Protein AF-A0A7J7D8L9-F1 (afdb_monomer)

Mean predicted aligned error: 17.25 Å

Foldseek 3Di:
DDDPPVPVVVVVLVVQLVVQLVVQLVVVVVVPPDDDDDVVVVVVVVVSSVLSNLQSVLVSVDDPDPSSVVSVVVVVVVVVVVVVVVVVVVVVVVVVVVVVVVVVVLVVLLVVFVVSVVDDSVRSVVSSVVVVVVVVVVVVVVVVVVVVVVVVVVVVVVVVVVVVD

Radius of gyration: 40.68 Å; Cα contacts (8 Å, |Δi|>4): 58; chains: 1; bounding box: 79×47×124 Å

pLDDT: mean 79.87, std 14.67, range [38.78, 98.12]

Sequence (165 aa):
MNPKVVSKTKNSTKIMFARLFLQSIMTMKKTNVRTNSDHEESRRRSLIIDTAAYLSMARVVGWKRTWSRSIIFKIRNRAIRKKGSVKKKRRRRVGRIHQKNRLFKIEKLRKPVPGGEAMDVCGLLDETVHYTKSLSTQVKEMQTIANNLSKYTYNTSMLSFLSII

Solvent-accessible surface area (backbone atoms only — not comparable to full-atom values): 9237 Å² total; per-residue (Å²): 140,79,87,70,73,71,58,62,58,55,53,51,50,53,52,48,35,53,54,40,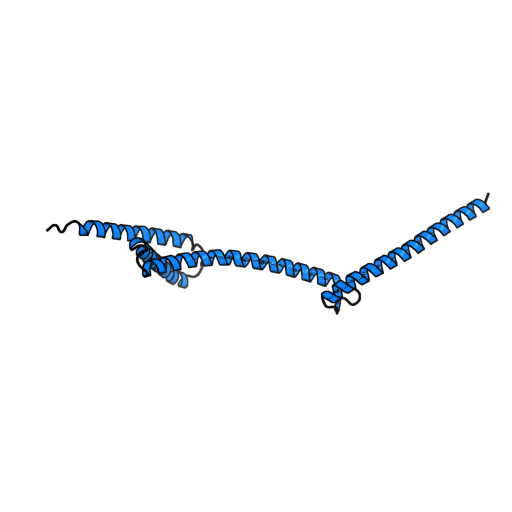25,55,53,37,44,55,58,53,56,73,73,57,88,77,81,95,52,71,79,57,46,58,59,47,53,53,50,48,52,50,52,16,49,55,50,15,50,23,62,72,73,28,76,89,37,70,70,26,41,52,51,54,48,53,55,52,50,53,55,50,51,59,57,50,53,57,57,56,54,54,58,57,53,58,55,52,52,55,52,53,55,50,52,54,54,50,60,62,48,23,75,81,33,88,72,22,78,82,44,54,75,65,57,37,53,55,48,43,53,55,50,54,52,51,52,54,50,53,52,52,52,53,49,51,52,52,53,51,52,53,54,51,55,53,51,54,51,52,52,57,58,63,73,73,112

InterPro domains:
  IPR044660 Transcription factor IBH1-like [PTHR33124] (19-149)

Organism: Tripterygium wilfordii (NCBI:txid458696)

Secondary structure (DSSP, 8-state):
--TTHHHHHHHHHHHHHHHHHHHHHHHHHHT------HHHHHHHHHHHHHHHHHHHHHHHH-TTSHHHHHHHHHHHHHHHHHHHHHHHHHHHHHHHHHHHHHHHHHHHHHTTSTTTTT--HHHHHHHHHHHHHHHHHHHHHHHHHHHHHHHHHHHHHHHHHHT--

Structure (mmCIF, N/CA/C/O backbone):
data_AF-A0A7J7D8L9-F1
#
_entry.id   AF-A0A7J7D8L9-F1
#
loop_
_atom_site.group_PDB
_atom_site.id
_atom_site.type_symbol
_atom_site.label_atom_id
_atom_site.label_alt_id
_atom_site.label_comp_id
_atom_site.label_asym_id
_atom_site.label_entity_id
_atom_site.label_seq_id
_atom_site.pdbx_PDB_ins_code
_atom_site.Cartn_x
_atom_site.Cartn_y
_atom_site.Cartn_z
_atom_site.occupancy
_atom_site.B_iso_or_equiv
_atom_site.auth_seq_id
_atom_site.auth_comp_id
_atom_site.auth_asym_id
_atom_site.auth_atom_id
_atom_site.pdbx_PDB_model_num
ATOM 1 N N . MET A 1 1 ? 22.226 -15.315 -72.424 1.00 38.78 1 MET A N 1
ATOM 2 C CA . MET A 1 1 ? 22.794 -14.806 -71.152 1.00 38.78 1 MET A CA 1
ATOM 3 C C . MET A 1 1 ? 22.513 -13.311 -71.048 1.00 38.78 1 MET A C 1
ATOM 5 O O . MET A 1 1 ? 22.859 -12.597 -71.974 1.00 38.78 1 MET A O 1
ATOM 9 N N . ASN A 1 2 ? 21.854 -12.835 -69.985 1.00 41.62 2 ASN A N 1
ATOM 10 C CA . ASN A 1 2 ? 21.474 -11.419 -69.831 1.00 41.62 2 ASN A CA 1
ATOM 11 C C . ASN A 1 2 ? 21.928 -10.875 -68.456 1.00 41.62 2 ASN A C 1
ATOM 13 O O . ASN A 1 2 ? 21.294 -11.188 -67.448 1.00 41.62 2 ASN A O 1
ATOM 17 N N . PRO A 1 3 ? 22.995 -10.053 -68.368 1.00 51.09 3 PRO A N 1
ATOM 18 C CA . PRO A 1 3 ? 23.594 -9.659 -67.085 1.00 51.09 3 PRO A CA 1
ATOM 19 C C . PRO A 1 3 ? 22.973 -8.415 -66.405 1.00 51.09 3 PRO A C 1
ATOM 21 O O . PRO A 1 3 ? 23.515 -7.921 -65.419 1.00 51.09 3 PRO A O 1
ATOM 24 N N . LYS A 1 4 ? 21.835 -7.877 -66.870 1.00 53.25 4 LYS A N 1
ATOM 25 C CA . LYS A 1 4 ? 21.358 -6.538 -66.443 1.00 53.25 4 LYS A CA 1
ATOM 26 C C . LYS A 1 4 ? 20.353 -6.496 -65.276 1.00 53.25 4 LYS A C 1
ATOM 28 O O . LYS A 1 4 ? 20.107 -5.419 -64.740 1.00 53.25 4 LYS A O 1
ATOM 33 N N . VAL A 1 5 ? 19.787 -7.621 -64.825 1.00 51.72 5 VAL A N 1
ATOM 34 C CA . VAL A 1 5 ? 18.701 -7.610 -63.809 1.00 51.72 5 VAL A CA 1
ATOM 35 C C . VAL A 1 5 ? 19.219 -7.468 -62.365 1.00 51.72 5 VAL A C 1
ATOM 37 O O . VAL A 1 5 ? 18.525 -6.950 -61.490 1.00 51.72 5 VAL A O 1
ATOM 40 N N . VAL A 1 6 ? 20.473 -7.841 -62.098 1.00 51.66 6 VAL A N 1
ATOM 41 C CA . VAL A 1 6 ? 21.033 -7.891 -60.732 1.00 51.66 6 VAL A CA 1
ATOM 42 C C . VAL A 1 6 ? 21.460 -6.509 -60.197 1.00 51.66 6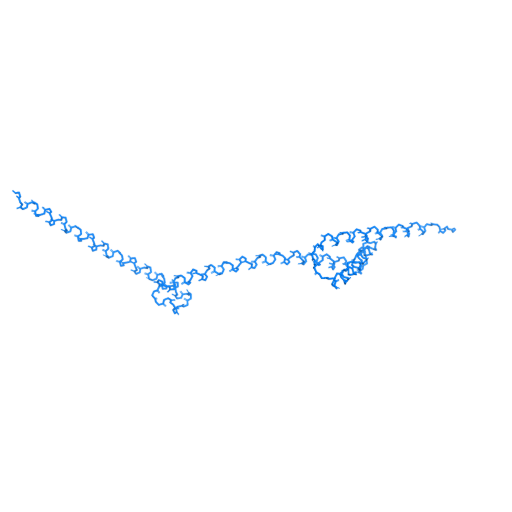 VAL A C 1
ATOM 44 O O . VAL A 1 6 ? 21.594 -6.328 -58.986 1.00 51.66 6 VAL A O 1
ATOM 47 N N . SER A 1 7 ? 21.662 -5.501 -61.053 1.00 53.34 7 SER A N 1
ATOM 48 C CA . SER A 1 7 ? 22.129 -4.166 -60.631 1.00 53.34 7 SER A CA 1
ATOM 49 C C . SER A 1 7 ? 21.010 -3.267 -60.083 1.00 53.34 7 SER A C 1
ATOM 51 O O . SER A 1 7 ? 21.243 -2.491 -59.154 1.00 53.34 7 SER A O 1
ATOM 53 N N . LYS A 1 8 ? 19.775 -3.406 -60.588 1.00 54.56 8 LYS A N 1
ATOM 54 C CA . LYS A 1 8 ? 18.631 -2.551 -60.212 1.00 54.56 8 LYS A CA 1
ATOM 55 C C . LYS A 1 8 ? 18.161 -2.804 -58.769 1.00 54.56 8 LYS A C 1
ATOM 57 O O . LYS A 1 8 ? 17.843 -1.865 -58.040 1.00 54.56 8 LYS A O 1
ATOM 62 N N . THR A 1 9 ? 18.208 -4.057 -58.314 1.00 58.06 9 THR A N 1
ATOM 63 C CA . THR A 1 9 ? 17.829 -4.467 -56.947 1.00 58.06 9 THR A CA 1
ATOM 64 C C . THR A 1 9 ? 18.849 -4.032 -55.890 1.00 58.06 9 THR A C 1
ATOM 66 O O . THR A 1 9 ? 18.465 -3.638 -54.790 1.00 58.06 9 THR A O 1
ATOM 69 N N . LYS A 1 10 ? 20.145 -4.016 -56.229 1.00 60.28 10 LYS A N 1
ATOM 70 C CA . LYS A 1 10 ? 21.226 -3.537 -55.347 1.00 60.28 10 LYS A CA 1
ATOM 71 C C . LYS A 1 10 ? 21.129 -2.036 -55.063 1.00 60.28 10 LYS A C 1
ATOM 73 O O . LYS A 1 10 ? 21.383 -1.604 -53.942 1.00 60.28 10 LYS A O 1
ATOM 78 N N . ASN A 1 11 ? 20.735 -1.238 -56.053 1.00 67.00 11 ASN A N 1
ATOM 79 C CA . ASN A 1 11 ? 20.512 0.195 -55.850 1.00 67.00 11 ASN A CA 1
ATOM 80 C C . ASN A 1 11 ? 19.272 0.441 -54.979 1.00 67.00 11 ASN A C 1
ATOM 82 O O . ASN A 1 11 ? 19.311 1.281 -54.082 1.00 67.00 11 ASN A O 1
ATOM 86 N N . SER A 1 12 ? 18.218 -0.363 -55.153 1.00 78.31 12 SER A N 1
ATOM 87 C CA . SER A 1 12 ? 17.017 -0.306 -54.312 1.00 78.31 12 SER A CA 1
ATOM 88 C C . SER A 1 12 ? 17.317 -0.602 -52.839 1.00 78.31 12 SER A C 1
ATOM 90 O O . SER A 1 12 ? 16.837 0.114 -51.962 1.00 78.31 12 SER A O 1
ATOM 92 N N . THR A 1 13 ? 18.137 -1.613 -52.534 1.00 80.06 13 THR A N 1
ATOM 93 C CA . THR A 1 13 ? 18.487 -1.930 -51.139 1.00 80.06 13 THR A CA 1
ATOM 94 C C . THR A 1 13 ? 19.367 -0.853 -50.518 1.00 80.06 13 THR A C 1
ATOM 96 O O . THR A 1 13 ? 19.089 -0.439 -49.395 1.00 80.06 13 THR A O 1
ATOM 99 N N . LYS A 1 14 ? 20.362 -0.324 -51.247 1.00 82.88 14 LYS A N 1
ATOM 100 C CA . LYS A 1 14 ? 21.190 0.817 -50.804 1.00 82.88 14 LYS A CA 1
ATOM 101 C C . LYS A 1 14 ? 20.344 2.048 -50.462 1.00 82.88 14 LYS A C 1
ATOM 103 O O . LYS A 1 14 ? 20.515 2.623 -49.389 1.00 82.88 14 LYS A O 1
ATOM 108 N N . ILE A 1 15 ? 19.385 2.400 -51.320 1.00 88.25 15 ILE A N 1
ATOM 109 C CA . ILE A 1 15 ? 18.449 3.510 -51.081 1.00 88.25 15 ILE A CA 1
ATOM 110 C C . ILE A 1 15 ? 17.578 3.234 -49.846 1.00 88.25 15 ILE A C 1
ATOM 112 O O . ILE A 1 15 ? 17.386 4.118 -49.008 1.00 88.25 15 ILE A O 1
ATOM 116 N N . MET A 1 16 ? 17.090 2.002 -49.675 1.00 84.50 16 MET A N 1
ATOM 117 C CA . MET A 1 16 ? 16.318 1.615 -48.490 1.00 84.50 16 MET A CA 1
ATOM 118 C C . MET A 1 16 ? 17.143 1.678 -47.199 1.00 84.50 16 MET A C 1
ATOM 120 O O . MET A 1 16 ? 16.638 2.185 -46.196 1.00 84.50 16 MET A O 1
ATOM 124 N N . PHE A 1 17 ? 18.400 1.214 -47.210 1.00 87.94 17 PHE A N 1
ATOM 125 C CA . PHE A 1 17 ? 19.299 1.330 -46.057 1.00 87.94 17 PHE A CA 1
ATOM 126 C C . PHE A 1 17 ? 19.493 2.798 -45.678 1.00 87.94 17 PHE A C 1
ATOM 128 O O . PHE A 1 17 ? 19.292 3.144 -44.515 1.00 87.94 17 PHE A O 1
ATOM 135 N N . ALA A 1 18 ? 19.808 3.662 -46.649 1.00 91.94 18 ALA A N 1
ATOM 136 C CA . ALA A 1 18 ? 20.008 5.091 -46.416 1.00 91.94 18 ALA A CA 1
ATOM 137 C C . ALA A 1 18 ? 18.749 5.754 -45.834 1.00 91.94 18 ALA A C 1
ATOM 139 O O . ALA A 1 18 ? 18.812 6.426 -44.803 1.00 91.94 18 ALA A O 1
ATOM 140 N N . ARG A 1 19 ? 17.575 5.488 -46.421 1.00 92.44 19 ARG A N 1
ATOM 141 C CA . ARG A 1 19 ? 16.294 6.028 -45.945 1.00 92.44 19 ARG A CA 1
ATOM 142 C C . ARG A 1 19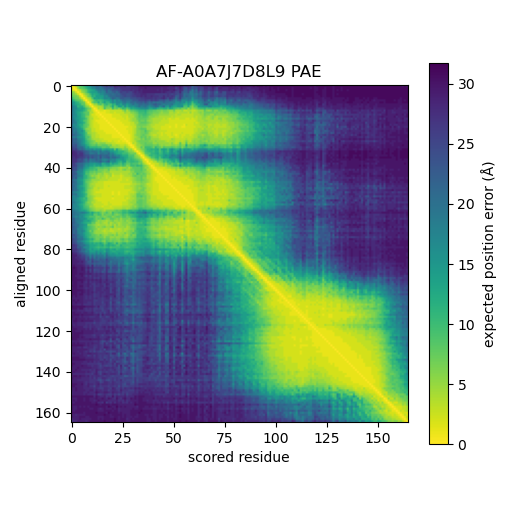 ? 15.981 5.593 -44.512 1.00 92.44 19 ARG A C 1
ATOM 144 O O . ARG A 1 19 ? 15.616 6.420 -43.676 1.00 92.44 19 ARG A O 1
ATOM 151 N N . LEU A 1 20 ? 16.125 4.303 -44.210 1.00 90.75 20 LEU A N 1
ATOM 152 C CA . LEU A 1 20 ? 15.836 3.758 -42.881 1.00 90.75 20 LEU A CA 1
ATOM 153 C C . LEU A 1 20 ? 16.869 4.185 -41.837 1.00 90.75 20 LEU A C 1
ATOM 155 O O . LEU A 1 20 ? 16.520 4.346 -40.665 1.00 90.75 20 LEU A O 1
ATOM 159 N N . PHE A 1 21 ? 18.118 4.389 -42.246 1.00 92.50 21 PHE A N 1
ATOM 160 C CA . PHE A 1 21 ? 19.176 4.925 -41.398 1.00 92.50 21 PHE A CA 1
ATOM 161 C C . PHE A 1 21 ? 18.858 6.357 -40.962 1.00 92.50 21 PHE A C 1
ATOM 163 O O . PHE A 1 21 ? 18.798 6.629 -39.760 1.00 92.50 21 PHE A O 1
ATOM 170 N N . LEU A 1 22 ? 18.526 7.238 -41.912 1.00 92.19 22 LEU A N 1
ATOM 171 C CA . LEU A 1 22 ? 18.121 8.617 -41.624 1.00 92.19 22 LEU A CA 1
ATOM 172 C C . LEU A 1 22 ? 16.880 8.667 -40.726 1.00 92.19 22 LEU A C 1
ATOM 174 O O . LEU A 1 22 ? 16.867 9.376 -39.718 1.00 92.19 22 LEU A O 1
ATOM 178 N N . GLN A 1 23 ? 15.870 7.844 -41.024 1.00 88.81 23 GLN A N 1
ATOM 179 C CA . GLN A 1 23 ? 14.671 7.742 -40.192 1.00 88.81 23 GLN A CA 1
ATOM 180 C C . GLN A 1 23 ? 15.013 7.306 -38.756 1.00 88.81 23 GLN A C 1
ATOM 182 O O . GLN A 1 23 ? 14.474 7.851 -37.792 1.00 88.81 23 GLN A O 1
ATOM 187 N N . SER A 1 24 ? 15.934 6.354 -38.594 1.00 87.25 24 S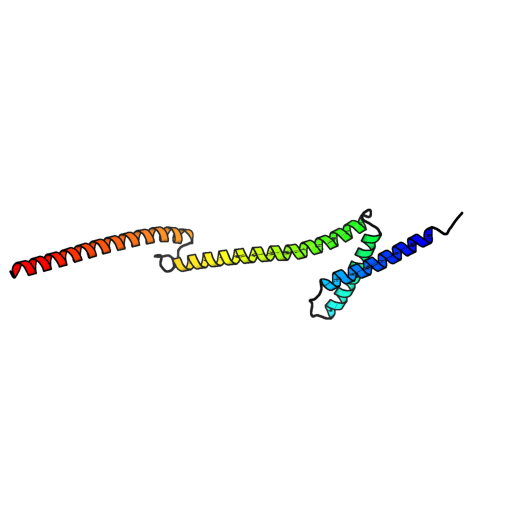ER A N 1
ATOM 188 C CA . SER A 1 24 ? 16.354 5.857 -37.280 1.00 87.25 24 SER A CA 1
ATOM 189 C C . SER A 1 24 ? 17.084 6.935 -36.472 1.00 87.25 24 SER A C 1
ATOM 191 O O . SER A 1 24 ? 16.729 7.158 -35.312 1.00 87.25 24 SER A O 1
ATOM 193 N N . ILE A 1 25 ? 18.006 7.685 -37.085 1.00 88.12 25 ILE A N 1
ATOM 194 C CA . ILE A 1 25 ? 18.692 8.815 -36.432 1.00 88.12 25 ILE A CA 1
ATOM 195 C C . ILE A 1 25 ? 17.687 9.876 -35.971 1.00 88.12 25 ILE A C 1
ATOM 197 O O . ILE A 1 25 ? 17.737 10.313 -34.819 1.00 88.12 25 ILE A O 1
ATOM 201 N N . MET A 1 26 ? 16.740 10.261 -36.831 1.00 85.75 26 MET A N 1
ATOM 202 C CA . MET A 1 26 ? 15.721 11.259 -36.491 1.00 85.75 26 MET A CA 1
ATOM 203 C C . MET A 1 26 ? 14.853 10.815 -35.307 1.00 85.75 26 MET A C 1
ATOM 205 O O . MET A 1 26 ? 14.564 11.613 -34.414 1.00 85.75 26 MET A O 1
ATOM 209 N N . THR A 1 27 ? 14.469 9.534 -35.251 1.00 83.31 27 THR A N 1
ATOM 210 C CA . THR A 1 27 ? 13.690 9.006 -34.119 1.00 83.31 27 THR A CA 1
ATOM 211 C C . THR A 1 27 ? 14.478 9.005 -32.810 1.00 83.31 27 THR A C 1
ATOM 213 O O . THR A 1 27 ? 13.917 9.329 -31.765 1.00 83.31 27 THR A O 1
ATOM 216 N N . MET A 1 28 ? 15.777 8.697 -32.850 1.00 79.19 28 MET A N 1
ATOM 217 C CA . MET A 1 28 ? 16.625 8.659 -31.656 1.00 79.19 28 MET A CA 1
ATOM 218 C C . MET A 1 28 ? 16.943 10.061 -31.125 1.00 79.19 28 MET A C 1
ATOM 220 O O . MET A 1 28 ? 16.851 10.273 -29.914 1.00 79.19 28 MET A O 1
ATOM 224 N N . LYS A 1 29 ? 17.205 11.039 -32.006 1.00 78.44 29 LYS A N 1
ATOM 225 C CA . LYS A 1 29 ? 17.418 12.447 -31.622 1.00 78.44 29 LYS A CA 1
ATOM 226 C C . LYS A 1 29 ? 16.204 13.044 -30.896 1.00 78.44 29 LYS A C 1
ATOM 228 O O . LYS A 1 29 ? 16.374 13.667 -29.854 1.00 78.44 29 LYS A O 1
ATOM 233 N N . LYS A 1 30 ? 14.974 12.759 -31.353 1.00 70.38 30 LYS A N 1
ATOM 234 C CA . LYS A 1 30 ? 13.731 13.208 -30.683 1.00 70.38 30 LYS A CA 1
ATOM 235 C C . LYS A 1 30 ? 13.589 12.700 -29.244 1.00 70.38 30 LYS A C 1
ATOM 237 O O . LYS A 1 30 ? 12.964 13.352 -28.417 1.00 70.38 30 LYS A O 1
ATOM 242 N N . THR A 1 31 ? 14.158 11.537 -28.929 1.00 64.81 31 THR A N 1
ATOM 243 C CA . THR A 1 31 ? 14.081 10.956 -27.579 1.00 64.81 31 THR A CA 1
ATOM 244 C C . THR A 1 31 ? 15.163 11.450 -26.617 1.00 64.81 31 THR A C 1
ATOM 246 O O . THR A 1 31 ? 15.122 11.079 -25.444 1.00 64.81 31 THR A O 1
ATOM 249 N N . ASN A 1 32 ? 16.127 12.252 -27.086 1.00 60.25 32 ASN A N 1
ATOM 250 C CA . ASN A 1 32 ? 17.379 12.523 -26.374 1.00 60.25 32 ASN A CA 1
ATOM 251 C C . ASN A 1 32 ? 17.596 14.003 -26.007 1.00 60.25 32 ASN A C 1
ATOM 253 O O . ASN A 1 32 ? 18.725 14.463 -25.923 1.00 60.25 32 ASN A O 1
ATOM 257 N N . VAL A 1 33 ? 16.526 14.763 -25.768 1.00 56.41 33 VAL A N 1
ATOM 258 C CA . VAL A 1 33 ? 16.573 16.223 -25.526 1.00 56.41 33 VAL A CA 1
ATOM 259 C C . VAL A 1 33 ? 17.258 16.626 -24.194 1.00 56.41 33 VAL A C 1
ATOM 261 O O . VAL A 1 33 ? 17.151 17.765 -23.767 1.00 56.41 33 VAL A O 1
ATOM 264 N N . ARG A 1 34 ? 17.972 15.743 -23.479 1.00 59.19 34 ARG A N 1
ATOM 265 C CA . ARG A 1 34 ? 18.543 16.081 -22.159 1.00 59.19 34 ARG A CA 1
ATOM 266 C C . ARG A 1 34 ? 19.809 15.297 -21.818 1.00 59.19 34 ARG A C 1
ATOM 268 O O . ARG A 1 34 ? 19.674 14.166 -21.365 1.00 59.19 34 ARG A O 1
ATOM 275 N N . THR A 1 35 ? 20.980 15.937 -21.915 1.00 55.66 35 THR A N 1
ATOM 276 C CA . THR A 1 35 ? 22.167 15.704 -21.056 1.00 55.66 35 THR A CA 1
ATOM 277 C C . THR A 1 35 ? 23.222 16.806 -21.256 1.00 55.66 35 THR A C 1
ATOM 279 O O . THR A 1 35 ? 23.536 17.120 -22.395 1.00 55.66 35 THR A O 1
ATOM 282 N N . ASN A 1 36 ? 23.795 17.324 -20.160 1.00 56.47 36 ASN A N 1
ATOM 283 C CA . ASN A 1 36 ? 24.651 18.525 -20.104 1.00 56.47 36 ASN A CA 1
ATOM 284 C C . ASN A 1 36 ? 26.169 18.226 -19.950 1.00 56.47 36 ASN A C 1
ATOM 286 O O . ASN A 1 36 ? 26.830 18.904 -19.170 1.00 56.47 36 ASN A O 1
ATOM 290 N N . SER A 1 37 ? 26.743 17.200 -20.599 1.00 62.69 37 SER A N 1
ATOM 291 C CA . SER A 1 37 ? 28.209 16.988 -20.539 1.00 62.69 37 SER A CA 1
ATOM 292 C C . SER A 1 37 ? 28.837 16.594 -21.880 1.00 62.69 37 SER A C 1
ATOM 294 O O . SER A 1 37 ? 28.417 15.619 -22.509 1.00 62.69 37 SER A O 1
ATOM 296 N N . AS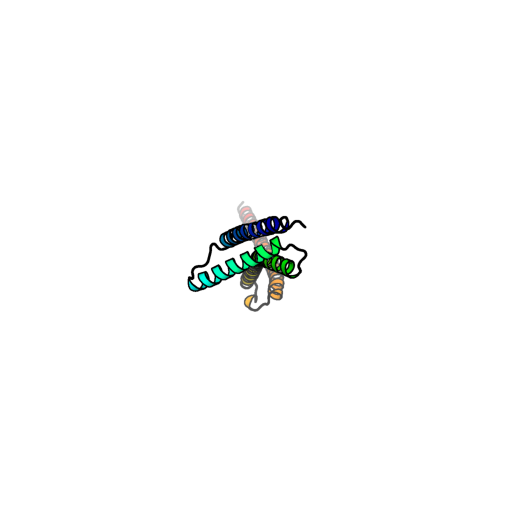P A 1 38 ? 29.875 17.333 -22.285 1.00 61.97 38 ASP A N 1
ATOM 297 C CA . ASP A 1 38 ? 30.488 17.269 -23.623 1.00 61.97 38 ASP A CA 1
A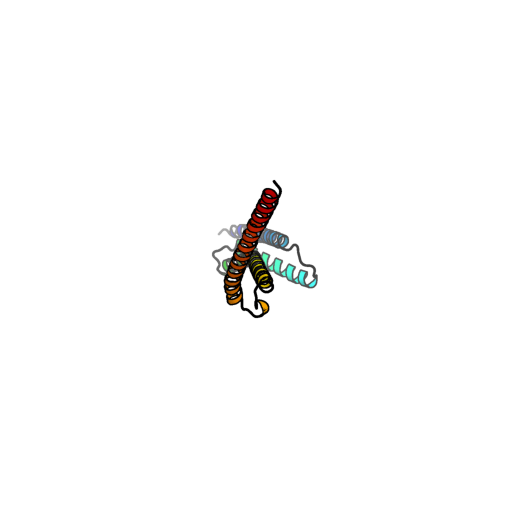TOM 298 C C . ASP A 1 38 ? 31.216 15.948 -23.912 1.00 61.97 38 ASP A C 1
ATOM 300 O O . ASP A 1 38 ? 31.078 15.376 -24.993 1.00 61.97 38 ASP A O 1
ATOM 304 N N . HIS A 1 39 ? 31.933 15.385 -22.933 1.00 64.94 39 HIS A N 1
ATOM 305 C CA . HIS A 1 39 ? 32.654 14.115 -23.117 1.00 64.94 39 HIS A CA 1
ATOM 306 C C . HIS A 1 39 ? 31.727 12.925 -23.374 1.00 64.94 39 HIS A C 1
ATOM 308 O O . HIS A 1 39 ? 32.044 11.992 -24.117 1.00 64.94 39 HIS A O 1
ATOM 314 N N . GLU A 1 40 ? 30.556 12.955 -22.754 1.00 69.12 40 GLU A N 1
ATOM 315 C CA . GLU A 1 40 ? 29.564 11.915 -22.937 1.00 69.12 40 GLU A CA 1
ATOM 316 C C . GLU A 1 40 ? 28.744 12.115 -24.217 1.00 69.12 40 GLU A C 1
ATOM 318 O O . GLU A 1 40 ? 28.204 11.150 -24.759 1.00 69.12 40 GLU A O 1
ATOM 323 N N . GLU A 1 41 ? 28.668 13.341 -24.730 1.00 76.94 41 GLU A N 1
ATOM 324 C CA . GLU A 1 41 ? 27.968 13.664 -25.969 1.00 76.94 41 GLU A CA 1
ATOM 325 C C . GLU A 1 41 ? 28.611 12.962 -27.175 1.00 76.94 41 GLU A C 1
ATOM 327 O O . GLU A 1 41 ? 27.905 12.326 -27.961 1.00 76.94 41 GLU A O 1
ATOM 332 N N . SER A 1 42 ? 29.945 12.952 -27.276 1.00 79.31 42 SER A N 1
ATOM 333 C CA . SER A 1 42 ? 30.666 12.241 -28.348 1.00 79.31 42 SER A CA 1
ATOM 334 C C . SER A 1 42 ? 30.402 10.733 -28.327 1.00 79.31 42 SER A C 1
ATOM 336 O O . SER A 1 42 ? 29.996 10.153 -29.336 1.00 79.31 42 SER A O 1
ATOM 338 N N . ARG A 1 43 ? 30.529 10.092 -27.156 1.00 80.88 43 ARG A N 1
ATOM 3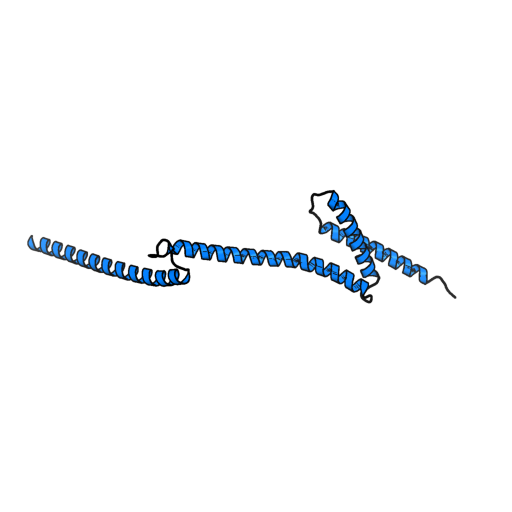39 C CA . ARG A 1 43 ? 30.244 8.656 -26.986 1.00 80.88 43 ARG A CA 1
ATOM 340 C C . ARG A 1 43 ? 28.788 8.328 -27.334 1.00 80.88 43 ARG A C 1
ATOM 342 O O . ARG A 1 43 ? 28.504 7.302 -27.951 1.00 80.88 43 ARG A O 1
ATOM 349 N N . ARG A 1 44 ? 27.848 9.204 -26.969 1.00 77.62 44 ARG A N 1
ATOM 350 C CA . ARG A 1 44 ? 26.418 9.041 -27.272 1.00 77.62 44 ARG A CA 1
ATOM 351 C C . ARG A 1 44 ? 26.119 9.174 -28.756 1.00 77.62 44 ARG A C 1
ATOM 353 O O . ARG A 1 44 ? 25.348 8.368 -29.272 1.00 77.62 44 ARG A O 1
ATOM 360 N N . ARG A 1 45 ? 26.712 10.154 -29.439 1.00 82.38 45 ARG A N 1
ATOM 361 C CA . ARG A 1 45 ? 26.552 10.339 -30.888 1.00 82.38 45 ARG A CA 1
ATOM 362 C C . ARG A 1 45 ? 26.992 9.093 -31.642 1.00 82.38 45 ARG A C 1
ATOM 364 O O . ARG A 1 45 ? 26.207 8.591 -32.445 1.00 82.38 45 ARG A O 1
ATOM 371 N N . SER A 1 46 ? 28.157 8.541 -31.304 1.00 86.25 46 SER A N 1
ATOM 372 C CA . SER A 1 46 ? 28.642 7.288 -31.894 1.00 86.25 46 SER A CA 1
ATOM 373 C C . SER A 1 46 ? 27.675 6.132 -31.637 1.00 86.25 46 SER A C 1
ATOM 375 O O . SER A 1 46 ? 27.237 5.479 -32.577 1.00 86.25 46 SER A O 1
ATOM 377 N N . LEU A 1 47 ? 27.208 5.958 -30.396 1.00 83.94 47 LEU A N 1
ATOM 378 C CA . LEU A 1 47 ? 26.231 4.913 -30.072 1.00 83.94 47 LEU A CA 1
ATOM 379 C C . LEU A 1 47 ? 24.911 5.070 -30.840 1.00 83.94 47 LEU A C 1
ATOM 381 O O . LEU A 1 47 ? 24.319 4.070 -31.243 1.00 83.94 47 LEU A O 1
ATOM 385 N N . ILE A 1 48 ? 24.415 6.292 -31.045 1.00 86.69 48 ILE A N 1
ATOM 386 C CA . ILE A 1 48 ? 23.197 6.543 -31.833 1.00 86.69 48 ILE A CA 1
ATOM 387 C C . ILE A 1 48 ? 23.414 6.129 -33.286 1.00 86.69 48 ILE A C 1
ATOM 389 O O . ILE A 1 48 ? 22.554 5.455 -33.853 1.00 86.69 48 ILE A O 1
ATOM 393 N N . ILE A 1 49 ? 24.550 6.514 -33.864 1.00 90.25 49 ILE A N 1
ATOM 394 C CA . ILE A 1 49 ? 24.923 6.178 -35.238 1.00 90.25 49 ILE A CA 1
ATOM 395 C C . ILE A 1 49 ? 25.017 4.657 -35.394 1.00 90.25 49 ILE A C 1
ATOM 397 O O . ILE A 1 49 ? 24.343 4.102 -36.262 1.00 90.25 49 ILE A O 1
ATOM 401 N N . ASP A 1 50 ? 25.721 3.972 -34.491 1.00 89.06 50 ASP A N 1
ATOM 402 C CA . ASP A 1 50 ? 25.850 2.512 -34.496 1.00 89.06 50 ASP A CA 1
ATOM 403 C C . ASP A 1 50 ? 24.485 1.834 -34.391 1.00 89.06 50 ASP A C 1
ATOM 405 O O . ASP A 1 50 ? 24.131 0.954 -35.177 1.00 89.06 50 ASP A O 1
ATOM 409 N N . THR A 1 51 ? 23.663 2.266 -33.432 1.00 88.19 51 THR A N 1
ATOM 410 C CA . THR A 1 51 ? 22.350 1.654 -33.214 1.00 88.19 51 THR A CA 1
ATOM 411 C C . THR A 1 51 ? 21.421 1.897 -34.407 1.00 88.19 51 THR A C 1
ATOM 413 O O . THR A 1 51 ? 20.649 1.008 -34.768 1.00 88.19 51 THR A O 1
ATOM 416 N N . ALA A 1 52 ? 21.489 3.074 -35.036 1.00 90.50 52 ALA A N 1
ATOM 417 C CA . ALA A 1 52 ? 20.726 3.402 -36.235 1.00 90.50 52 ALA A CA 1
ATOM 418 C C . ALA A 1 52 ? 21.186 2.585 -37.449 1.00 90.50 52 ALA A C 1
ATOM 420 O O . ALA A 1 52 ? 20.335 2.119 -38.206 1.00 90.50 52 ALA A O 1
ATOM 421 N N . ALA A 1 53 ? 22.494 2.365 -37.605 1.00 92.31 53 ALA A N 1
ATOM 422 C CA . ALA A 1 53 ? 23.067 1.532 -38.657 1.00 92.31 53 ALA A CA 1
ATOM 423 C C . ALA A 1 53 ? 22.649 0.065 -38.495 1.00 92.31 53 ALA A C 1
ATOM 425 O O . ALA A 1 53 ? 22.127 -0.544 -39.427 1.00 92.31 53 ALA A O 1
ATOM 426 N N . TYR A 1 54 ? 22.775 -0.500 -37.291 1.00 90.06 54 TYR A N 1
ATOM 427 C CA . TYR A 1 54 ? 22.321 -1.866 -37.024 1.00 90.06 54 TYR A CA 1
ATOM 428 C C . TYR A 1 54 ? 20.809 -2.025 -37.210 1.00 90.06 54 TYR A C 1
ATOM 430 O O . TYR A 1 54 ? 20.353 -3.041 -37.734 1.00 90.06 54 TYR A O 1
ATOM 438 N N . LEU A 1 55 ? 20.012 -1.025 -36.821 1.00 88.50 55 LEU A N 1
ATOM 439 C CA . LEU A 1 55 ? 18.561 -1.058 -36.993 1.00 88.50 55 LEU A CA 1
ATOM 440 C C . LEU A 1 55 ? 18.143 -0.944 -38.464 1.00 88.50 55 LEU A C 1
ATOM 442 O O . LEU A 1 55 ? 17.234 -1.665 -38.884 1.00 88.50 55 LEU A O 1
ATOM 446 N N . SER A 1 56 ? 18.776 -0.061 -39.243 1.00 90.19 56 SER A N 1
ATOM 447 C CA . SER A 1 56 ? 18.508 0.058 -40.679 1.00 90.19 56 SER A CA 1
ATOM 448 C C . SER A 1 56 ? 18.901 -1.229 -41.396 1.00 90.19 56 SER A C 1
ATOM 450 O O . SER A 1 56 ? 18.103 -1.753 -42.175 1.00 90.19 56 SER A O 1
ATOM 452 N N . MET A 1 57 ? 20.053 -1.806 -41.040 1.00 88.25 57 MET A N 1
ATOM 453 C CA . MET A 1 57 ? 20.508 -3.073 -41.593 1.00 88.25 57 MET A CA 1
ATOM 454 C C . MET A 1 57 ? 19.539 -4.214 -41.293 1.00 88.25 57 MET A C 1
ATOM 456 O O . MET A 1 57 ? 19.087 -4.915 -42.199 1.00 88.25 57 MET A O 1
ATOM 460 N N . ALA A 1 58 ? 19.149 -4.350 -40.026 1.00 89.62 58 ALA A N 1
ATOM 461 C CA . ALA A 1 58 ? 18.205 -5.366 -39.586 1.00 89.62 58 ALA A CA 1
ATOM 462 C C . ALA A 1 58 ? 16.852 -5.254 -40.314 1.00 89.62 58 ALA A C 1
ATOM 464 O O . ALA A 1 58 ? 16.291 -6.267 -40.740 1.00 89.62 58 ALA A O 1
ATOM 465 N N . ARG A 1 59 ? 16.331 -4.036 -40.508 1.00 84.44 59 ARG A N 1
ATOM 466 C CA . ARG A 1 59 ? 15.041 -3.815 -41.182 1.00 84.44 59 ARG A CA 1
ATOM 467 C C . ARG A 1 59 ? 15.057 -4.177 -42.664 1.00 84.44 59 ARG A C 1
ATOM 469 O O . ARG A 1 59 ? 14.090 -4.773 -43.121 1.00 84.44 59 ARG A O 1
ATOM 476 N N . VAL A 1 60 ? 16.122 -3.841 -43.391 1.00 88.38 60 VAL A N 1
ATOM 477 C CA . VAL A 1 60 ? 16.236 -4.159 -44.828 1.00 88.38 60 VAL A CA 1
ATOM 478 C C . VAL A 1 60 ? 16.469 -5.652 -45.053 1.00 88.38 60 VAL A C 1
ATOM 480 O O . VAL A 1 60 ? 15.863 -6.234 -45.944 1.00 88.38 60 VAL A O 1
ATOM 483 N N . VAL A 1 61 ? 17.309 -6.291 -44.230 1.00 85.44 61 VAL A N 1
ATOM 484 C CA . VAL A 1 61 ? 17.594 -7.737 -44.322 1.00 85.44 61 VAL A CA 1
ATOM 485 C C . VAL A 1 61 ? 16.387 -8.587 -43.892 1.00 85.44 61 VAL A C 1
ATOM 487 O O . VAL A 1 61 ? 16.228 -9.730 -44.325 1.00 85.44 61 VAL A O 1
ATOM 490 N N . GLY A 1 62 ? 15.505 -8.017 -43.070 1.00 76.00 62 GLY A N 1
ATOM 491 C CA . GLY A 1 62 ? 14.212 -8.591 -42.727 1.00 76.00 62 GLY A CA 1
ATOM 492 C C . GLY A 1 62 ? 14.241 -9.592 -41.569 1.00 76.00 62 GLY A C 1
ATOM 493 O O . GLY A 1 62 ? 15.280 -10.061 -41.104 1.00 76.00 62 GLY A O 1
ATOM 494 N N . TRP A 1 63 ? 13.040 -9.937 -41.100 1.00 71.12 63 TRP A N 1
ATOM 495 C CA . TRP A 1 63 ? 12.812 -10.751 -39.901 1.00 71.12 63 TRP A CA 1
ATOM 496 C C . TRP A 1 63 ? 13.282 -12.209 -40.036 1.00 71.12 63 TRP A C 1
ATOM 498 O O . TRP A 1 63 ? 13.407 -12.902 -39.039 1.00 71.12 63 TRP A O 1
ATOM 508 N N . LYS A 1 64 ? 13.571 -12.722 -41.237 1.00 76.00 64 LYS A N 1
ATOM 509 C CA . LYS A 1 64 ? 13.968 -14.134 -41.412 1.00 76.00 64 LYS A CA 1
ATOM 510 C C . LYS A 1 64 ? 15.379 -14.447 -40.890 1.00 76.00 64 LYS A C 1
ATOM 512 O O . LYS A 1 64 ? 15.715 -15.613 -40.720 1.00 76.00 64 LYS A O 1
ATOM 517 N N . ARG A 1 65 ? 16.206 -13.434 -40.603 1.00 83.19 65 ARG A N 1
ATOM 518 C CA . ARG A 1 65 ? 17.566 -13.617 -40.068 1.00 83.19 65 ARG A CA 1
ATOM 519 C C . ARG A 1 65 ? 17.589 -13.457 -38.548 1.00 83.19 65 ARG A C 1
ATOM 521 O O . ARG A 1 65 ? 17.134 -12.445 -38.015 1.00 83.19 65 ARG A O 1
ATOM 528 N N . THR A 1 66 ? 18.163 -14.435 -37.852 1.00 86.19 66 THR A N 1
ATOM 529 C CA . THR A 1 66 ? 18.267 -14.493 -36.380 1.00 86.19 66 THR A CA 1
ATOM 530 C C . THR A 1 66 ? 18.943 -13.256 -35.785 1.00 86.19 66 THR A C 1
ATOM 532 O O . THR A 1 66 ? 18.433 -12.680 -34.823 1.00 86.19 66 THR A O 1
ATOM 535 N N . TRP A 1 67 ? 20.021 -12.780 -36.412 1.00 87.88 67 TRP A N 1
ATOM 536 C CA . TRP A 1 67 ? 20.713 -11.548 -36.023 1.00 87.88 67 TRP A CA 1
ATOM 537 C C . TRP A 1 67 ? 19.832 -10.291 -36.159 1.00 87.88 67 TRP A C 1
ATOM 539 O O . TRP A 1 67 ? 19.770 -9.475 -35.244 1.00 87.88 67 TRP A O 1
ATOM 549 N N . SER A 1 68 ? 19.063 -10.158 -37.247 1.00 88.38 68 SER A N 1
ATOM 550 C CA . SER A 1 68 ? 18.128 -9.032 -37.421 1.00 88.38 68 SER A CA 1
ATOM 551 C C . SER A 1 68 ? 17.033 -9.032 -36.345 1.00 88.38 68 SER A C 1
ATOM 553 O O . SER A 1 68 ? 16.769 -8.007 -35.703 1.00 88.38 68 SER A O 1
ATOM 555 N N . ARG A 1 69 ? 16.437 -10.204 -36.080 1.00 84.94 69 ARG A N 1
ATOM 556 C CA . ARG A 1 69 ? 15.402 -10.369 -35.045 1.00 84.94 69 ARG A CA 1
ATOM 557 C C . ARG A 1 69 ? 15.913 -9.956 -33.669 1.00 84.94 69 ARG A C 1
ATOM 559 O O . ARG A 1 69 ? 15.216 -9.225 -32.964 1.00 84.94 69 ARG A O 1
ATOM 566 N N . SER A 1 70 ? 17.111 -10.397 -33.286 1.00 86.81 70 SER A N 1
ATOM 567 C CA . SER A 1 70 ? 17.666 -10.121 -31.958 1.00 86.81 70 SER A CA 1
ATOM 568 C C . SER A 1 70 ? 17.973 -8.633 -31.759 1.00 86.81 70 SER A C 1
ATOM 570 O O . SER A 1 70 ? 17.654 -8.082 -30.702 1.00 86.81 70 SER A O 1
ATOM 572 N N . ILE A 1 71 ? 18.486 -7.944 -32.784 1.00 86.56 71 ILE A N 1
ATOM 573 C CA . ILE A 1 71 ? 18.733 -6.495 -32.762 1.00 86.56 71 ILE A CA 1
ATOM 574 C C . ILE A 1 71 ? 17.422 -5.713 -32.598 1.00 86.56 71 ILE A C 1
ATOM 576 O O . ILE A 1 71 ? 17.309 -4.876 -31.695 1.00 86.56 71 ILE A O 1
ATOM 580 N N . ILE A 1 72 ? 16.400 -6.017 -33.406 1.00 84.75 72 ILE A N 1
ATOM 581 C CA . ILE A 1 72 ? 15.086 -5.356 -33.323 1.00 84.75 72 ILE A CA 1
ATOM 582 C C . ILE A 1 72 ? 14.449 -5.592 -31.947 1.00 84.75 72 ILE A C 1
ATOM 584 O O . ILE A 1 72 ? 13.934 -4.654 -31.328 1.00 84.75 72 ILE A O 1
ATOM 588 N N . PHE A 1 73 ? 14.511 -6.824 -31.441 1.00 84.50 73 PHE A N 1
ATOM 589 C CA . PHE A 1 73 ? 13.978 -7.191 -30.130 1.00 84.50 73 PHE A CA 1
ATOM 590 C C . PHE A 1 73 ? 14.700 -6.459 -28.991 1.00 84.50 73 PHE A C 1
ATOM 592 O O . PHE A 1 73 ? 14.053 -5.880 -28.116 1.00 84.50 73 PHE A O 1
ATOM 599 N N . LYS A 1 74 ? 16.036 -6.389 -29.028 1.00 85.06 74 LYS A N 1
ATOM 600 C CA . LYS A 1 74 ? 16.857 -5.671 -28.041 1.00 85.06 74 LYS A CA 1
ATOM 601 C C . LYS A 1 74 ? 16.508 -4.182 -27.992 1.00 85.06 74 LYS A C 1
ATOM 603 O O . LYS A 1 74 ? 16.361 -3.623 -26.904 1.00 85.06 74 LYS A O 1
ATOM 608 N N . ILE A 1 75 ? 16.325 -3.544 -29.148 1.00 82.31 75 ILE A N 1
ATOM 609 C CA . ILE A 1 75 ? 15.959 -2.123 -29.241 1.00 82.31 75 ILE A CA 1
ATOM 610 C C . ILE A 1 75 ? 14.535 -1.888 -28.713 1.00 82.31 75 ILE A C 1
ATOM 612 O O . ILE A 1 75 ? 14.330 -0.999 -27.881 1.00 82.31 75 ILE A O 1
ATOM 616 N N . ARG A 1 76 ? 13.559 -2.717 -29.110 1.00 81.94 76 ARG A N 1
ATOM 617 C CA . ARG A 1 76 ? 12.173 -2.637 -28.610 1.00 81.94 76 ARG A CA 1
ATOM 618 C C . ARG A 1 76 ? 12.094 -2.829 -27.096 1.00 81.94 76 ARG A C 1
ATOM 620 O O . ARG A 1 76 ? 11.470 -2.024 -26.405 1.00 81.94 76 ARG A O 1
ATOM 627 N N . ASN A 1 77 ? 12.794 -3.823 -26.559 1.00 79.69 77 ASN A N 1
ATOM 628 C CA . ASN A 1 77 ? 12.785 -4.107 -25.126 1.00 79.69 77 ASN A CA 1
ATOM 629 C C . ASN A 1 77 ? 13.427 -2.996 -24.293 1.00 79.69 77 ASN A C 1
ATOM 631 O O . ASN A 1 77 ? 12.960 -2.720 -23.188 1.00 79.69 77 ASN A O 1
ATOM 635 N N . ARG A 1 78 ? 14.447 -2.298 -24.811 1.00 77.25 78 ARG A N 1
ATOM 636 C CA . ARG A 1 78 ? 15.004 -1.101 -24.152 1.00 77.25 78 ARG A CA 1
ATOM 637 C C . ARG A 1 78 ? 13.957 0.009 -24.019 1.00 77.25 78 ARG A C 1
ATOM 639 O O . ARG A 1 78 ? 13.850 0.612 -22.951 1.00 77.25 78 ARG A O 1
ATOM 646 N N . ALA A 1 79 ? 13.151 0.247 -25.055 1.00 70.06 79 ALA A N 1
ATOM 647 C CA . ALA A 1 79 ? 12.072 1.237 -25.014 1.00 70.06 79 ALA A CA 1
ATOM 648 C C . ALA A 1 79 ? 10.957 0.846 -24.024 1.00 70.06 79 ALA A C 1
ATOM 650 O O . ALA A 1 79 ? 10.492 1.687 -23.249 1.00 70.06 79 ALA A O 1
ATOM 651 N N . ILE A 1 80 ? 10.579 -0.437 -23.991 1.00 69.12 80 ILE A N 1
ATOM 652 C CA . ILE A 1 80 ? 9.584 -0.974 -23.048 1.00 69.12 80 ILE A CA 1
ATOM 653 C C . ILE A 1 80 ? 10.079 -0.838 -21.602 1.00 69.12 80 ILE A C 1
ATOM 655 O O . ILE A 1 80 ? 9.350 -0.322 -20.755 1.00 69.12 80 ILE A O 1
ATOM 659 N N . ARG A 1 81 ? 11.334 -1.210 -21.312 1.00 65.25 81 ARG A N 1
ATOM 660 C CA . ARG A 1 81 ? 11.935 -1.071 -19.971 1.00 65.25 81 ARG A CA 1
ATOM 661 C C . ARG A 1 81 ? 11.996 0.389 -19.514 1.00 65.25 81 ARG A C 1
ATOM 663 O O . ARG A 1 81 ? 11.657 0.672 -18.367 1.00 65.25 81 ARG A O 1
ATOM 670 N N . LYS A 1 82 ? 12.352 1.330 -20.399 1.00 64.00 82 LYS A N 1
ATOM 671 C CA . LYS A 1 82 ? 12.328 2.770 -20.078 1.00 64.00 82 LYS A CA 1
ATOM 672 C C . LYS A 1 82 ? 10.916 3.255 -19.712 1.00 64.00 82 LYS A C 1
ATOM 674 O O . LYS A 1 82 ? 10.767 3.944 -18.706 1.00 64.00 82 LYS A O 1
ATOM 679 N N . LYS A 1 83 ? 9.873 2.843 -20.447 1.00 61.00 83 LYS A N 1
ATOM 680 C CA . LYS A 1 83 ? 8.469 3.182 -20.121 1.00 61.00 83 LYS A CA 1
ATOM 681 C C . LYS A 1 83 ? 7.961 2.493 -18.842 1.00 61.00 83 LYS A C 1
ATOM 683 O O . LYS A 1 83 ? 7.272 3.121 -18.038 1.00 61.00 83 LYS A O 1
ATOM 688 N N . GLY A 1 84 ? 8.315 1.227 -18.616 1.00 58.84 84 GLY A N 1
ATOM 689 C CA . GLY A 1 84 ? 7.904 0.451 -17.437 1.00 58.84 84 GLY A CA 1
ATOM 690 C C . GLY A 1 84 ? 8.482 0.980 -16.118 1.00 58.84 84 GLY A C 1
ATOM 691 O O . GLY A 1 84 ? 7.774 1.047 -15.110 1.00 58.84 84 GLY A O 1
ATOM 692 N N . SER A 1 85 ? 9.733 1.446 -16.126 1.00 58.59 85 SER A N 1
ATOM 693 C CA . SER A 1 85 ? 10.401 2.019 -14.947 1.00 58.59 85 SER A CA 1
ATOM 694 C C . SER A 1 85 ? 9.721 3.287 -14.414 1.00 58.59 85 SER A C 1
ATOM 696 O O . SER A 1 85 ? 9.681 3.500 -13.201 1.00 58.59 85 SER A O 1
ATOM 698 N N . VAL A 1 86 ? 9.121 4.103 -15.289 1.00 57.50 86 VAL A N 1
ATOM 699 C CA . VAL A 1 86 ? 8.356 5.298 -14.884 1.00 57.50 86 VAL A CA 1
ATOM 700 C C . VAL A 1 86 ? 7.070 4.901 -14.149 1.00 57.50 86 VAL A C 1
ATOM 702 O O . VAL A 1 86 ? 6.772 5.447 -13.085 1.00 57.50 86 VAL A O 1
ATOM 705 N N . LYS A 1 87 ? 6.341 3.891 -14.648 1.0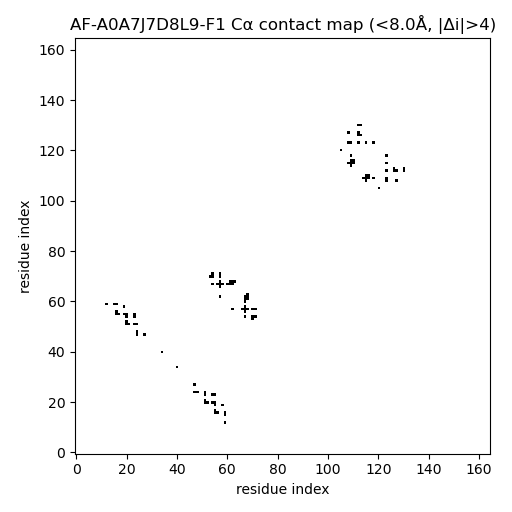0 56.69 87 LYS A N 1
ATOM 706 C CA . LYS A 1 87 ? 5.129 3.372 -13.984 1.00 56.69 87 LYS A CA 1
ATOM 707 C C . LYS A 1 87 ? 5.444 2.739 -12.619 1.00 56.69 87 LYS A C 1
ATOM 709 O O . LYS A 1 87 ? 4.724 2.985 -11.651 1.00 56.69 87 LYS A O 1
ATOM 714 N N . LYS A 1 88 ? 6.555 1.999 -12.499 1.00 56.50 88 LYS A N 1
ATOM 715 C CA . LYS A 1 88 ? 6.987 1.370 -11.233 1.00 56.50 88 LYS A CA 1
ATOM 716 C C . LYS A 1 88 ? 7.384 2.399 -10.162 1.00 56.50 88 LYS A C 1
ATOM 718 O O . LYS A 1 88 ? 7.087 2.196 -8.987 1.00 56.50 88 LYS A O 1
ATOM 723 N N . LYS A 1 89 ? 7.990 3.533 -10.547 1.00 56.88 89 LYS A N 1
ATOM 724 C CA . LYS A 1 89 ? 8.322 4.627 -9.611 1.00 56.88 89 LYS A CA 1
ATOM 725 C C . LYS A 1 89 ? 7.083 5.328 -9.039 1.00 56.88 89 LYS A C 1
ATOM 727 O O . LYS A 1 89 ? 7.092 5.658 -7.857 1.00 56.88 89 LYS A O 1
ATOM 732 N N . ARG A 1 90 ? 6.013 5.519 -9.825 1.00 56.66 90 ARG A N 1
ATOM 733 C CA . ARG A 1 90 ? 4.771 6.164 -9.341 1.00 56.66 90 ARG A CA 1
ATOM 734 C C . ARG A 1 90 ? 4.066 5.330 -8.266 1.00 56.66 90 ARG A C 1
ATOM 736 O O . ARG A 1 90 ? 3.725 5.872 -7.221 1.00 56.66 90 ARG A O 1
ATOM 743 N N . ARG A 1 91 ? 3.953 4.010 -8.459 1.00 56.59 91 ARG A N 1
ATOM 744 C CA . ARG A 1 91 ? 3.338 3.099 -7.469 1.00 56.59 91 ARG A CA 1
ATOM 745 C C . ARG A 1 91 ? 4.053 3.109 -6.110 1.00 56.59 91 ARG A C 1
ATOM 747 O O . ARG A 1 91 ? 3.401 3.106 -5.074 1.00 56.59 91 ARG A O 1
ATOM 754 N N . ARG A 1 92 ? 5.388 3.202 -6.100 1.00 58.00 92 ARG A N 1
ATOM 755 C CA . ARG A 1 92 ? 6.186 3.246 -4.857 1.00 58.00 92 ARG A CA 1
ATOM 756 C C . ARG A 1 92 ? 6.002 4.531 -4.043 1.00 58.00 92 ARG A C 1
ATOM 758 O O . ARG A 1 92 ? 6.167 4.494 -2.830 1.00 58.00 92 ARG A O 1
ATOM 765 N N . ARG A 1 93 ? 5.679 5.663 -4.680 1.00 59.19 93 ARG A N 1
ATOM 766 C CA . ARG A 1 93 ? 5.471 6.940 -3.971 1.00 59.19 93 ARG A CA 1
ATOM 767 C C . ARG A 1 93 ? 4.151 6.959 -3.199 1.00 59.19 93 ARG A C 1
ATOM 769 O O . ARG A 1 93 ? 4.137 7.392 -2.056 1.00 59.19 93 ARG A O 1
ATOM 776 N N . VAL A 1 94 ? 3.082 6.422 -3.787 1.00 61.47 94 VAL A N 1
ATOM 777 C CA . VAL A 1 94 ? 1.749 6.379 -3.156 1.00 61.47 94 VAL A CA 1
ATOM 778 C C . VAL A 1 94 ? 1.739 5.497 -1.901 1.00 61.47 94 VAL A C 1
ATOM 780 O O . VAL A 1 94 ? 1.181 5.901 -0.883 1.00 61.47 94 VAL A O 1
ATOM 783 N N . GLY A 1 95 ? 2.415 4.341 -1.936 1.00 62.78 95 GLY A N 1
ATOM 784 C CA . GLY A 1 95 ? 2.521 3.455 -0.769 1.00 62.78 95 GLY A CA 1
ATOM 785 C C . GLY A 1 95 ? 3.260 4.091 0.416 1.00 62.78 95 GLY A C 1
ATOM 786 O O . GLY A 1 95 ? 2.825 3.959 1.555 1.00 62.78 95 GLY A O 1
ATOM 787 N N . ARG A 1 96 ? 4.324 4.863 0.150 1.00 65.25 96 ARG A N 1
ATOM 788 C CA . ARG A 1 96 ? 5.088 5.563 1.199 1.00 65.25 96 ARG A CA 1
ATOM 789 C C . ARG A 1 96 ? 4.278 6.656 1.900 1.00 65.25 96 ARG A C 1
ATOM 791 O O . ARG A 1 96 ? 4.417 6.826 3.105 1.00 65.25 96 ARG A O 1
ATOM 798 N N . ILE A 1 97 ? 3.427 7.372 1.164 1.00 67.31 97 ILE A N 1
ATOM 799 C CA . ILE A 1 97 ? 2.555 8.410 1.738 1.00 67.31 97 ILE A CA 1
ATOM 800 C C . ILE A 1 97 ? 1.520 7.779 2.679 1.00 67.31 97 ILE A C 1
ATOM 802 O O . ILE A 1 97 ? 1.350 8.245 3.801 1.00 67.31 97 ILE A O 1
ATOM 806 N N . HIS A 1 98 ? 0.884 6.679 2.263 1.00 68.19 98 HIS A N 1
ATOM 807 C CA . HIS A 1 98 ? -0.095 5.975 3.100 1.00 68.19 98 HIS A CA 1
ATOM 808 C C . HIS A 1 98 ? 0.526 5.419 4.383 1.00 68.19 98 HIS A C 1
ATOM 810 O O . HIS A 1 98 ? -0.073 5.525 5.450 1.00 68.19 98 HIS A O 1
ATOM 816 N N . GLN A 1 99 ? 1.736 4.864 4.297 1.00 74.50 99 GLN A N 1
ATOM 817 C CA . GLN A 1 99 ? 2.445 4.359 5.469 1.00 74.50 99 GLN A CA 1
ATOM 818 C C . GLN A 1 99 ? 2.818 5.492 6.434 1.00 74.50 99 GLN A C 1
ATOM 820 O O . GLN A 1 99 ? 2.565 5.372 7.628 1.00 74.50 99 GLN A O 1
ATOM 825 N N . LYS A 1 100 ? 3.327 6.622 5.924 1.00 75.81 100 LYS A N 1
ATOM 826 C CA . LYS A 1 100 ? 3.654 7.795 6.749 1.00 75.81 100 LYS A CA 1
ATOM 827 C C . LYS A 1 100 ? 2.422 8.353 7.470 1.00 75.81 100 LYS A C 1
ATOM 829 O O . LYS A 1 100 ? 2.493 8.623 8.663 1.00 75.81 100 LYS A O 1
ATOM 834 N N . ASN A 1 101 ? 1.287 8.460 6.777 1.00 79.44 101 ASN A N 1
ATOM 835 C CA . ASN A 1 101 ? 0.039 8.934 7.382 1.00 79.44 101 ASN A CA 1
ATOM 836 C C . ASN A 1 101 ? -0.478 7.985 8.476 1.00 79.44 101 ASN A C 1
ATOM 838 O O . ASN A 1 101 ? -1.008 8.449 9.483 1.00 79.44 101 ASN A O 1
ATOM 842 N N . ARG A 1 102 ? -0.311 6.665 8.307 1.00 80.00 102 ARG A N 1
ATOM 843 C CA . ARG A 1 102 ? -0.659 5.679 9.345 1.00 80.00 102 ARG A CA 1
ATOM 844 C C . ARG A 1 102 ? 0.223 5.817 10.584 1.00 80.00 102 ARG A C 1
ATOM 846 O O . ARG A 1 102 ? -0.317 5.857 11.682 1.00 80.00 102 ARG A O 1
ATOM 853 N N . LEU A 1 103 ? 1.540 5.940 10.409 1.00 83.25 103 LEU A N 1
ATOM 854 C CA . LEU A 1 103 ? 2.475 6.121 11.526 1.00 83.25 103 LEU A CA 1
ATOM 855 C C . LEU A 1 103 ? 2.189 7.412 12.298 1.00 83.25 103 LEU A C 1
ATOM 857 O O . LEU A 1 103 ? 2.075 7.379 13.516 1.00 83.25 103 LEU A O 1
ATOM 861 N N . PHE A 1 104 ? 1.941 8.514 11.588 1.00 86.00 104 PHE A N 1
ATOM 862 C CA . PHE A 1 104 ? 1.576 9.785 12.216 1.00 86.00 104 PHE A CA 1
ATOM 863 C C . PHE A 1 104 ? 0.275 9.692 13.035 1.00 86.00 104 PHE A C 1
ATOM 865 O O . PHE A 1 104 ? 0.166 10.273 14.113 1.00 86.00 104 PHE A O 1
ATOM 872 N N . LYS A 1 105 ? -0.722 8.933 12.554 1.00 88.94 105 LYS A N 1
ATOM 873 C CA . LYS A 1 105 ? -1.968 8.703 13.301 1.00 88.94 105 LYS A CA 1
ATOM 874 C C . LYS A 1 105 ? -1.722 7.905 14.588 1.00 88.94 105 LYS A C 1
ATOM 876 O O . LYS A 1 105 ? -2.320 8.235 15.603 1.00 88.94 105 LYS A O 1
ATOM 881 N N . ILE A 1 106 ? -0.845 6.900 14.545 1.00 91.56 106 ILE A N 1
ATOM 882 C CA . ILE A 1 106 ? -0.462 6.085 15.711 1.00 91.56 106 ILE A CA 1
ATOM 883 C C . ILE A 1 106 ? 0.310 6.935 16.728 1.00 91.56 106 ILE A C 1
ATOM 885 O O . ILE A 1 106 ? -0.025 6.920 17.907 1.00 91.56 106 ILE A O 1
ATOM 889 N N . GLU A 1 107 ? 1.278 7.743 16.288 1.00 91.00 107 GLU A N 1
ATOM 890 C CA . GLU A 1 107 ? 2.020 8.656 17.172 1.00 91.00 107 GLU A CA 1
ATOM 891 C C . GLU A 1 107 ? 1.095 9.645 17.889 1.00 91.00 107 GLU A C 1
ATOM 893 O O . GLU A 1 107 ? 1.271 9.920 19.075 1.00 91.00 107 GLU A O 1
ATOM 898 N N . LYS A 1 108 ? 0.056 10.140 17.203 1.00 94.19 108 LYS A N 1
ATOM 899 C CA . LYS A 1 108 ? -0.941 11.023 17.816 1.00 94.19 108 LYS A CA 1
ATOM 900 C C . LYS A 1 108 ? -1.760 10.328 18.912 1.00 94.19 108 LYS A C 1
ATOM 902 O O . LYS A 1 108 ? -2.208 11.016 19.823 1.00 94.19 108 LYS A O 1
ATOM 907 N N . LEU A 1 109 ? -1.944 9.006 18.841 1.00 93.94 109 LEU A N 1
ATOM 908 C CA . LEU A 1 109 ? -2.664 8.221 19.854 1.00 93.94 109 LEU A CA 1
ATOM 909 C C . LEU A 1 109 ? -1.822 7.928 21.100 1.00 93.94 109 LEU A C 1
ATOM 911 O O . LEU A 1 109 ? -2.387 7.775 22.175 1.00 93.94 109 LEU A O 1
ATOM 915 N N . ARG A 1 110 ? -0.489 7.924 21.002 1.00 95.19 110 ARG A N 1
ATOM 916 C CA . ARG A 1 110 ? 0.380 7.646 22.160 1.00 95.19 110 ARG A CA 1
ATOM 917 C C . ARG A 1 110 ? 0.275 8.679 23.277 1.00 95.19 110 ARG A C 1
ATOM 919 O O . ARG A 1 110 ? 0.466 8.337 24.432 1.00 95.19 110 ARG A O 1
ATOM 926 N N . LYS A 1 111 ? -0.018 9.934 22.924 1.00 95.19 111 LYS A N 1
ATOM 927 C CA . LYS A 1 111 ? -0.130 11.044 23.881 1.00 95.19 111 LYS A CA 1
ATOM 928 C C . LYS A 1 111 ? -1.385 10.973 24.767 1.00 95.19 111 LYS A C 1
ATOM 930 O O . LYS A 1 111 ? -1.241 11.165 25.966 1.00 95.19 111 LYS A O 1
ATOM 935 N N . PRO A 1 112 ? -2.602 10.762 24.221 1.00 95.00 112 PRO A N 1
ATOM 936 C CA . PRO A 1 112 ? -3.813 10.717 25.039 1.00 95.00 112 PRO A CA 1
ATOM 937 C C . PRO A 1 112 ? -4.051 9.379 25.748 1.00 95.00 112 PRO A C 1
ATOM 939 O O . PRO A 1 112 ? -4.819 9.352 26.701 1.00 95.00 112 PRO A O 1
ATOM 942 N N . VAL A 1 113 ? -3.465 8.273 25.278 1.00 96.44 113 VAL A N 1
ATOM 943 C CA . VAL A 1 113 ? -3.705 6.945 25.862 1.00 96.44 113 VAL A CA 1
ATOM 944 C C . VAL A 1 113 ? -2.777 6.735 27.065 1.00 96.44 113 VAL A C 1
ATOM 946 O O . VAL A 1 113 ? -1.561 6.892 26.912 1.00 96.44 113 VAL A O 1
ATOM 949 N N . PRO A 1 114 ? -3.300 6.363 28.248 1.00 95.12 114 PRO A N 1
ATOM 950 C CA . PRO A 1 114 ? -2.478 6.065 29.419 1.00 95.12 114 PRO A CA 1
ATOM 951 C C . PRO A 1 114 ? -1.417 5.001 29.110 1.00 95.12 114 PRO A C 1
ATOM 953 O O . PRO A 1 114 ? -1.730 3.941 28.579 1.00 95.12 114 PRO A O 1
ATOM 956 N N . GLY A 1 115 ? -0.146 5.292 29.402 1.00 93.88 115 GLY A N 1
ATOM 957 C CA . GLY A 1 115 ? 0.970 4.382 29.100 1.00 93.88 115 GLY A CA 1
ATOM 958 C C . GLY A 1 115 ? 1.315 4.237 27.608 1.00 93.88 115 GLY A C 1
ATOM 959 O O . GLY A 1 115 ? 2.217 3.475 27.262 1.00 93.88 115 GLY A O 1
ATOM 960 N N . GLY A 1 116 ? 0.661 4.990 26.717 1.00 93.81 116 GLY A N 1
ATOM 961 C CA . GLY A 1 116 ? 0.767 4.832 25.265 1.00 93.81 116 GLY A CA 1
ATOM 962 C C . GLY A 1 116 ? 2.161 5.073 24.673 1.00 93.81 116 GLY A C 1
ATOM 963 O O . GLY A 1 116 ? 2.460 4.571 23.590 1.00 93.81 116 GLY A O 1
ATOM 964 N N . GLU A 1 117 ? 3.044 5.804 25.358 1.00 93.06 117 GLU A N 1
ATOM 965 C CA . GLU A 1 117 ? 4.409 6.076 24.883 1.00 93.06 117 GLU A CA 1
ATOM 966 C C . GLU A 1 117 ? 5.277 4.808 24.799 1.00 93.06 117 GLU A C 1
ATOM 968 O O . GLU A 1 117 ? 6.040 4.651 23.840 1.00 93.06 117 GLU A O 1
ATOM 973 N N . ALA A 1 118 ? 5.091 3.877 25.741 1.00 93.75 118 ALA A N 1
ATOM 974 C CA . ALA A 1 118 ? 5.823 2.613 25.822 1.00 93.75 118 ALA A CA 1
ATOM 975 C C . ALA A 1 118 ? 5.154 1.457 25.049 1.00 93.75 118 ALA A C 1
ATOM 977 O O . ALA A 1 118 ? 5.770 0.408 24.868 1.00 93.75 118 ALA A O 1
ATOM 978 N N . MET A 1 119 ? 3.913 1.632 24.581 1.00 93.31 119 MET A N 1
ATOM 979 C CA . MET A 1 119 ? 3.128 0.566 23.948 1.00 93.31 119 MET A CA 1
ATOM 980 C C . MET A 1 119 ? 3.517 0.318 22.488 1.00 93.31 119 MET A C 1
ATOM 982 O O . MET A 1 119 ? 3.816 1.239 21.715 1.00 93.31 119 MET A O 1
ATOM 986 N N . ASP A 1 120 ? 3.454 -0.946 22.075 1.00 94.50 120 ASP A N 1
ATOM 987 C CA . ASP A 1 120 ? 3.488 -1.319 20.666 1.00 94.50 120 ASP A CA 1
ATOM 988 C C . ASP A 1 120 ? 2.179 -0.909 19.959 1.00 94.50 120 ASP A C 1
ATOM 990 O O . ASP A 1 120 ? 1.246 -0.388 20.567 1.00 94.50 120 ASP A O 1
ATOM 994 N N . VAL A 1 121 ? 2.109 -1.073 18.636 1.00 92.75 121 VAL A N 1
ATOM 995 C CA . VAL A 1 121 ? 0.944 -0.593 17.869 1.00 92.75 121 VAL A CA 1
ATOM 996 C C . VAL A 1 121 ? -0.336 -1.341 18.247 1.00 92.75 121 VAL A C 1
ATOM 998 O O . VAL A 1 121 ? -1.392 -0.716 18.293 1.00 92.75 121 VAL A O 1
ATOM 1001 N N . CYS A 1 122 ? -0.254 -2.650 18.497 1.00 94.69 122 CYS A N 1
ATOM 1002 C CA . CYS A 1 122 ? -1.418 -3.461 18.845 1.00 94.69 122 CYS A CA 1
ATOM 1003 C C . CYS A 1 122 ? -1.918 -3.116 20.248 1.00 94.69 122 CYS A C 1
ATOM 1005 O O . CYS A 1 122 ? -3.077 -2.729 20.385 1.00 94.69 122 CYS A O 1
ATOM 1007 N N . GLY A 1 123 ? -1.030 -3.126 21.247 1.00 95.69 123 GLY A N 1
ATOM 1008 C CA . GLY A 1 123 ? -1.369 -2.745 22.614 1.00 95.69 123 GLY A CA 1
ATOM 1009 C C . GLY A 1 123 ? -1.912 -1.322 22.705 1.00 95.69 123 GLY A C 1
ATOM 1010 O O . GLY A 1 123 ? -2.903 -1.090 23.387 1.00 95.69 123 GLY A O 1
ATOM 1011 N N . LEU A 1 124 ? -1.357 -0.375 21.937 1.00 96.69 124 LEU A N 1
ATOM 1012 C CA . LEU A 1 124 ? -1.877 0.993 21.892 1.00 96.69 124 LEU A CA 1
ATOM 1013 C C . LEU A 1 124 ? -3.321 1.052 21.376 1.00 96.69 124 LEU A C 1
ATOM 1015 O O . LEU A 1 124 ? -4.120 1.837 21.884 1.00 96.69 124 LEU A O 1
ATOM 1019 N N . LEU A 1 125 ? -3.659 0.274 20.345 1.00 95.81 125 LEU A N 1
ATOM 1020 C CA . LEU A 1 125 ? -5.012 0.259 19.787 1.00 95.81 125 LEU A CA 1
ATOM 1021 C C . LEU A 1 125 ? -6.007 -0.412 20.737 1.00 95.81 125 LEU A C 1
ATOM 1023 O O . LEU A 1 125 ? -7.095 0.133 20.924 1.00 95.81 125 LEU A O 1
ATOM 1027 N N . ASP A 1 126 ? -5.627 -1.524 21.360 1.00 96.81 126 ASP A N 1
ATOM 1028 C CA . ASP A 1 126 ? -6.465 -2.219 22.341 1.00 96.81 126 ASP A CA 1
ATOM 1029 C C . ASP A 1 126 ? -6.716 -1.335 23.570 1.00 96.81 126 ASP A C 1
ATOM 1031 O O . ASP A 1 126 ? -7.866 -1.115 23.963 1.00 96.81 126 ASP A O 1
ATOM 1035 N N . GLU A 1 127 ? -5.667 -0.706 24.105 1.00 97.62 127 GLU A N 1
ATOM 1036 C CA . GLU A 1 127 ? -5.795 0.225 25.226 1.00 97.62 127 GLU A CA 1
ATOM 1037 C C . GLU A 1 127 ? -6.620 1.462 24.843 1.00 97.62 127 GLU A C 1
ATOM 1039 O O . GL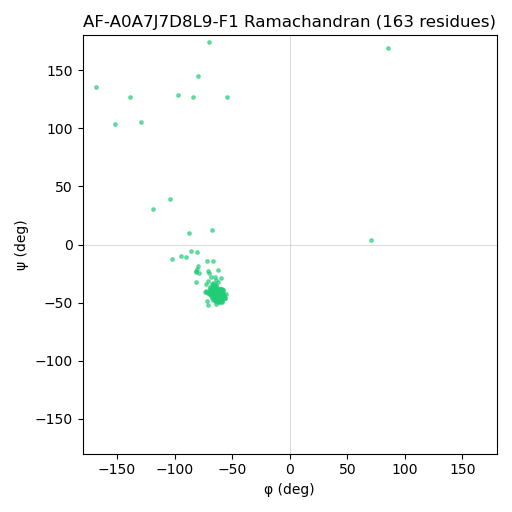U A 1 127 ? -7.424 1.943 25.637 1.00 97.62 127 GLU A O 1
ATOM 1044 N N . THR A 1 128 ? -6.520 1.955 23.599 1.00 97.44 128 THR A N 1
ATOM 1045 C CA . THR A 1 128 ? -7.371 3.062 23.117 1.00 97.44 128 THR A CA 1
ATOM 1046 C C . THR A 1 128 ? -8.858 2.709 23.216 1.00 97.44 128 THR A C 1
ATOM 1048 O O . THR A 1 128 ? -9.676 3.567 23.569 1.00 97.44 128 THR A O 1
ATOM 1051 N N . VAL A 1 129 ? -9.234 1.462 22.914 1.00 97.69 129 VAL A N 1
ATOM 1052 C CA . VAL A 1 129 ? -10.624 0.993 23.015 1.00 97.69 129 VAL A CA 1
ATOM 1053 C C . VAL A 1 129 ? -11.069 0.963 24.476 1.00 97.69 129 VAL A C 1
ATOM 1055 O O . VAL A 1 129 ? -12.130 1.506 24.805 1.00 97.69 129 VAL A O 1
ATOM 1058 N N . HIS A 1 130 ? -10.252 0.389 25.360 1.00 97.50 130 HIS A N 1
ATOM 1059 C CA . HIS A 1 130 ? -10.540 0.337 26.794 1.00 97.50 130 HIS A CA 1
ATOM 1060 C C . HIS A 1 130 ? -10.633 1.734 27.417 1.00 97.50 130 HIS A C 1
ATOM 1062 O O . HIS A 1 130 ? -11.602 2.032 28.122 1.00 97.50 130 HIS A O 1
ATOM 1068 N N . TYR A 1 131 ? -9.698 2.622 27.086 1.00 97.75 131 TYR A N 1
ATOM 1069 C CA . TYR A 1 131 ? -9.669 3.995 27.574 1.00 97.75 131 TYR A CA 1
ATOM 1070 C C . TYR A 1 131 ? -10.888 4.797 27.109 1.00 97.75 131 TYR A C 1
ATOM 1072 O O . TYR A 1 131 ? -11.545 5.444 27.922 1.00 97.75 131 TYR A O 1
ATOM 1080 N N . THR A 1 132 ? -11.272 4.685 25.831 1.00 97.81 132 THR A N 1
ATOM 1081 C CA . THR A 1 132 ? -12.485 5.340 25.303 1.00 97.81 132 THR A CA 1
ATOM 1082 C C . THR A 1 132 ? -13.741 4.865 26.037 1.00 97.81 132 THR A C 1
ATOM 1084 O O . THR A 1 132 ? -14.618 5.669 26.363 1.00 97.81 132 THR A O 1
ATOM 1087 N N . LYS A 1 133 ? -13.831 3.562 26.337 1.00 98.12 133 LYS A N 1
ATOM 1088 C CA . LYS A 1 133 ? -14.948 2.992 27.100 1.00 98.12 133 LYS A CA 1
ATOM 1089 C C . LYS A 1 133 ? -14.993 3.549 28.524 1.00 98.12 133 LYS A C 1
ATOM 1091 O O . LYS A 1 133 ? -16.055 3.982 28.959 1.00 98.12 133 LYS A O 1
ATOM 1096 N N . SER A 1 134 ? -13.854 3.573 29.214 1.00 97.62 134 SER A N 1
ATOM 1097 C CA . SER A 1 134 ? -13.741 4.117 30.572 1.00 97.62 134 SER A CA 1
ATOM 1098 C C . SER A 1 134 ? -14.131 5.597 30.625 1.00 97.62 134 SER A C 1
ATOM 1100 O O . SER A 1 134 ? -14.989 5.975 31.419 1.00 97.62 134 SER A O 1
ATOM 1102 N N . LEU A 1 135 ? -13.608 6.415 29.703 1.00 97.81 135 LEU A N 1
ATOM 1103 C CA . LEU A 1 135 ? -13.973 7.830 29.583 1.00 97.81 135 LEU A CA 1
ATOM 1104 C C . LEU A 1 135 ? -15.477 8.028 29.374 1.00 97.81 135 LEU A C 1
ATOM 1106 O O . LEU A 1 135 ? -16.079 8.891 30.006 1.00 97.81 135 LEU A O 1
ATOM 1110 N N . SER A 1 136 ? -16.107 7.226 28.509 1.00 97.94 136 SER A N 1
ATOM 1111 C CA . SER A 1 136 ? -17.554 7.317 28.286 1.00 97.94 136 SER A CA 1
ATOM 1112 C C . SER A 1 136 ? -18.348 7.033 29.561 1.00 97.94 136 SER A C 1
ATOM 1114 O O . SER A 1 136 ? -19.328 7.725 29.832 1.00 97.94 136 SER A O 1
ATOM 1116 N N . THR A 1 137 ? -17.926 6.044 30.348 1.00 98.12 137 THR A N 1
ATOM 1117 C CA . THR A 1 137 ? -18.553 5.734 31.637 1.00 98.12 137 THR A CA 1
ATOM 1118 C C . THR A 1 137 ? -18.377 6.882 32.626 1.00 98.12 137 THR A C 1
ATOM 1120 O O . THR A 1 137 ? -19.372 7.348 33.175 1.00 98.12 137 THR A O 1
ATOM 1123 N N . GLN A 1 138 ? -17.158 7.411 32.773 1.00 97.81 138 GLN A N 1
ATOM 1124 C CA . GLN A 1 138 ? -16.875 8.544 33.663 1.00 97.81 138 GLN A CA 1
ATOM 1125 C C . GLN A 1 138 ? -17.744 9.764 33.327 1.00 97.81 138 GLN A C 1
ATOM 1127 O O . GLN A 1 138 ? -18.368 10.351 34.207 1.00 97.81 138 GLN A O 1
ATOM 1132 N N . VAL A 1 139 ? -17.864 10.112 32.041 1.00 98.06 139 VAL A N 1
ATOM 1133 C CA . VAL A 1 139 ? -18.708 11.236 31.602 1.00 98.06 139 VAL A CA 1
ATOM 1134 C C . VAL A 1 139 ? -20.187 10.996 31.929 1.00 98.06 139 VAL A C 1
ATOM 1136 O O . VAL A 1 139 ? -20.865 11.921 32.372 1.00 98.06 139 VAL A O 1
ATOM 1139 N N . LYS A 1 140 ? -20.698 9.768 31.766 1.00 97.75 140 LYS A N 1
ATOM 1140 C CA . LYS A 1 140 ? -22.091 9.426 32.117 1.00 97.75 140 LYS A CA 1
ATOM 1141 C C . LYS A 1 140 ? -22.360 9.541 33.614 1.00 97.75 140 LYS A C 1
ATOM 1143 O O . LYS A 1 140 ? -23.415 10.042 34.006 1.00 97.75 140 LYS A O 1
ATOM 1148 N N . GLU A 1 141 ? -21.428 9.092 34.445 1.00 97.19 141 GLU A N 1
ATOM 1149 C CA . GLU A 1 141 ? -21.538 9.209 35.900 1.00 97.19 141 GLU A CA 1
ATOM 1150 C C . GLU A 1 141 ? -21.553 10.679 36.322 1.00 97.19 141 GLU A C 1
ATOM 1152 O O . GLU A 1 141 ? -22.476 11.112 37.014 1.00 97.19 141 GLU A O 1
ATOM 1157 N N . MET A 1 142 ? -20.613 11.482 35.813 1.00 97.38 142 MET A N 1
ATOM 1158 C CA . MET A 1 142 ? -20.570 12.924 36.075 1.00 97.38 142 MET A CA 1
ATOM 1159 C C . MET A 1 142 ? -21.850 13.631 35.619 1.00 97.38 142 MET A C 1
ATOM 1161 O O . MET A 1 142 ? -22.377 14.479 36.337 1.00 97.38 142 MET A O 1
ATOM 1165 N N . GLN A 1 143 ? -22.392 13.257 34.459 1.00 96.19 143 GLN A N 1
ATOM 1166 C CA . GLN A 1 143 ? -23.650 13.805 33.959 1.00 96.19 143 GLN A CA 1
ATOM 1167 C C . GLN A 1 143 ? -24.835 13.427 34.855 1.00 96.19 143 GLN A C 1
ATOM 1169 O O . GLN A 1 143 ? -25.703 14.257 35.114 1.00 96.19 143 GLN A O 1
ATOM 1174 N N . THR A 1 144 ? -24.861 12.200 35.374 1.00 96.31 144 THR A N 1
ATOM 1175 C CA . THR A 1 144 ? -25.901 11.745 36.307 1.00 96.31 144 THR A CA 1
ATOM 1176 C C . THR A 1 144 ? -25.851 12.540 37.610 1.00 96.31 144 THR A C 1
ATOM 1178 O O . THR A 1 144 ? -26.885 13.014 38.082 1.00 96.31 144 THR A O 1
ATOM 1181 N N . ILE A 1 145 ? -24.650 12.756 38.155 1.00 95.75 145 ILE A N 1
ATOM 1182 C CA . ILE A 1 145 ? -24.442 13.579 39.353 1.00 95.75 145 ILE A CA 1
ATOM 1183 C C . ILE A 1 145 ? -24.903 15.021 39.099 1.00 95.75 145 ILE A C 1
ATOM 1185 O O . ILE A 1 145 ? -25.687 15.555 39.881 1.00 95.75 145 ILE A O 1
ATOM 1189 N N . ALA A 1 146 ? -24.484 15.632 37.988 1.00 94.75 146 ALA A N 1
ATOM 1190 C CA . ALA A 1 146 ? -24.864 17.000 37.631 1.00 94.75 146 ALA A CA 1
ATOM 1191 C C . ALA A 1 146 ? -26.386 17.164 37.462 1.00 94.75 146 ALA A C 1
ATOM 1193 O O . ALA A 1 146 ? -26.975 18.105 37.996 1.00 94.75 146 ALA A O 1
ATOM 1194 N N . ASN A 1 147 ? -27.041 16.217 36.784 1.00 93.44 147 ASN A N 1
ATOM 1195 C CA . ASN A 1 147 ? -28.492 16.218 36.600 1.00 93.44 147 ASN A CA 1
ATOM 1196 C C . ASN A 1 147 ? -29.229 16.105 37.941 1.00 93.44 147 ASN A C 1
ATOM 1198 O O . ASN A 1 147 ? -30.172 16.857 38.191 1.00 93.44 147 ASN A O 1
ATOM 1202 N N . ASN A 1 148 ? -28.779 15.215 38.829 1.00 91.81 148 ASN A N 1
ATOM 1203 C CA . ASN A 1 148 ? -29.375 15.060 40.153 1.00 91.81 148 ASN A CA 1
ATOM 1204 C C . ASN A 1 148 ? -29.225 16.334 40.993 1.00 91.81 148 ASN A C 1
ATOM 1206 O O . ASN A 1 148 ? -30.215 16.800 41.554 1.00 91.81 148 ASN A O 1
ATOM 1210 N N . LEU A 1 149 ? -28.033 16.938 41.031 1.00 91.31 149 LEU A N 1
ATOM 1211 C CA . LEU A 1 149 ? -27.797 18.197 41.748 1.00 91.31 149 LEU A CA 1
ATOM 1212 C C . LEU A 1 149 ? -28.693 19.324 41.232 1.00 91.31 149 LEU A C 1
ATOM 1214 O O . LEU A 1 149 ? -29.318 20.011 42.036 1.00 91.31 149 LEU A O 1
ATOM 1218 N N . SER A 1 150 ? -28.827 19.464 39.909 1.00 87.69 150 SER A N 1
ATOM 1219 C CA . SER A 1 150 ? -29.722 20.468 39.325 1.00 87.69 150 SER A CA 1
ATOM 1220 C C . SER A 1 150 ? -31.169 20.276 39.800 1.00 87.69 150 SER A C 1
ATOM 1222 O O . SER A 1 150 ? -31.812 21.221 40.258 1.00 87.69 150 SER A O 1
ATOM 1224 N N . LYS A 1 151 ? -31.660 19.030 39.825 1.00 84.12 151 LYS A N 1
ATOM 1225 C CA . LYS A 1 151 ? -33.008 18.692 40.297 1.00 84.12 151 LYS A CA 1
ATOM 1226 C C . LYS A 1 151 ? -33.212 19.055 41.770 1.00 84.12 151 LYS A C 1
ATOM 1228 O O . LYS A 1 151 ? -34.245 19.627 42.110 1.00 84.12 151 LYS A O 1
ATOM 1233 N N . TYR A 1 152 ? -32.233 18.773 42.632 1.00 79.31 152 TYR A N 1
ATOM 1234 C CA . TYR A 1 152 ? -32.286 19.187 44.036 1.00 79.31 152 TYR A CA 1
ATOM 1235 C C . TYR A 1 152 ? -32.322 20.710 44.176 1.00 79.31 152 TYR A C 1
ATOM 1237 O O . TYR A 1 152 ? -33.146 21.219 44.929 1.00 79.31 152 TYR A O 1
ATOM 1245 N N . THR A 1 153 ? -31.515 21.451 43.412 1.00 73.94 153 THR A N 1
ATOM 1246 C CA . THR A 1 153 ? -31.510 22.919 43.492 1.00 73.94 153 THR A CA 1
ATOM 1247 C C . THR A 1 153 ? -32.844 23.551 43.088 1.00 73.94 153 THR A C 1
ATOM 1249 O O . THR A 1 153 ? -33.274 24.490 43.757 1.00 73.94 153 THR A O 1
ATOM 1252 N N . TYR A 1 154 ? -33.546 23.016 42.079 1.00 73.75 154 TYR A N 1
ATOM 1253 C CA . TYR A 1 154 ? -34.882 23.495 41.683 1.00 73.75 154 TYR A CA 1
ATOM 1254 C C . TYR A 1 154 ? -35.959 23.172 42.724 1.00 73.75 154 TYR A C 1
ATOM 1256 O O . TYR A 1 154 ? -36.818 24.001 43.011 1.00 73.75 154 TYR A O 1
ATOM 1264 N N . ASN A 1 155 ? -35.898 21.983 43.327 1.00 71.38 155 ASN A N 1
ATOM 1265 C CA . ASN A 1 155 ? -36.861 21.580 44.350 1.00 71.38 155 ASN A CA 1
ATOM 1266 C C . ASN A 1 155 ? -36.692 22.394 45.639 1.00 71.38 155 ASN A C 1
ATOM 1268 O O . ASN A 1 155 ? -37.682 22.837 46.211 1.00 71.38 155 ASN A O 1
ATOM 1272 N N . THR A 1 156 ? -35.456 22.642 46.075 1.00 73.06 156 THR A N 1
ATOM 1273 C CA . THR A 1 156 ? -35.183 23.452 47.271 1.00 73.06 156 THR A CA 1
ATOM 1274 C C . THR A 1 156 ? -35.607 24.904 47.076 1.00 73.06 156 THR A C 1
ATOM 1276 O O . THR A 1 156 ? -36.186 25.490 47.985 1.00 73.06 156 THR A O 1
ATOM 1279 N N . SER A 1 157 ? -35.384 25.474 45.887 1.00 70.50 157 SER A N 1
ATOM 1280 C CA . SER A 1 157 ? -35.836 26.836 45.587 1.00 70.50 157 SER A CA 1
ATOM 1281 C C . SER A 1 157 ? -37.367 26.927 45.505 1.00 70.50 157 SER A C 1
ATOM 1283 O O . SER A 1 157 ? -37.941 27.815 46.131 1.00 70.50 157 SER A O 1
ATOM 1285 N N . MET A 1 158 ? -38.054 25.968 44.869 1.00 67.19 158 MET A N 1
ATOM 1286 C CA . MET A 1 158 ? -39.527 25.870 44.900 1.00 67.19 158 MET A CA 1
ATOM 1287 C C . MET A 1 158 ? -40.087 25.761 46.325 1.00 67.19 158 MET A C 1
ATOM 1289 O O . MET A 1 158 ? -41.039 26.460 46.661 1.00 67.19 158 MET A O 1
ATOM 1293 N N . LEU A 1 159 ? -39.486 24.929 47.181 1.00 68.38 159 LEU A N 1
ATOM 1294 C CA . LEU A 1 159 ? -39.907 24.788 48.578 1.00 68.38 159 LEU A CA 1
ATOM 1295 C C . LEU A 1 159 ? -39.648 26.064 49.396 1.00 68.38 159 LEU A C 1
ATOM 1297 O O . LEU A 1 159 ? -40.492 26.437 50.206 1.00 68.38 159 LEU A O 1
ATOM 1301 N N . SER A 1 160 ? -38.540 26.779 49.158 1.00 68.75 160 SER A N 1
ATOM 1302 C CA . SER A 1 160 ? -38.303 28.076 49.807 1.00 68.75 160 SER A CA 1
ATOM 1303 C C . SER A 1 160 ? -39.273 29.163 49.337 1.00 68.75 160 SER A C 1
ATOM 1305 O O . SER A 1 160 ? -39.673 29.991 50.145 1.00 68.75 160 SER A O 1
ATOM 1307 N N . PHE A 1 161 ? -39.699 29.144 48.068 1.00 67.62 161 PHE A N 1
ATOM 1308 C CA . PHE A 1 161 ? -40.719 30.068 47.564 1.00 67.62 161 PHE A CA 1
ATOM 1309 C C . PHE A 1 161 ? -42.107 29.771 48.148 1.00 67.62 161 PHE A C 1
ATOM 1311 O O . PHE A 1 161 ? -42.822 30.703 48.501 1.00 67.62 161 PHE A O 1
ATOM 1318 N N . LEU A 1 162 ? -42.472 28.495 48.304 1.00 67.62 162 LEU A N 1
ATOM 1319 C CA . LEU A 1 162 ? -43.750 28.091 48.905 1.00 67.62 162 LEU A CA 1
ATOM 1320 C C . LEU A 1 162 ? -43.826 28.348 50.418 1.00 67.62 162 LEU A C 1
ATOM 1322 O O . LEU A 1 162 ? -44.922 28.462 50.941 1.00 67.62 162 LEU A O 1
ATOM 1326 N N . SER A 1 163 ? -42.694 28.454 51.120 1.00 66.06 163 SER A N 1
ATOM 1327 C CA . SER A 1 163 ? -42.663 28.757 52.561 1.00 66.06 163 SER A CA 1
ATOM 1328 C C . SER A 1 163 ? -42.819 30.252 52.891 1.00 66.06 163 SER A C 1
ATOM 1330 O O . SER A 1 163 ? -42.858 30.602 54.070 1.00 66.06 163 SER A O 1
ATOM 1332 N N . ILE A 1 164 ? -42.830 31.129 51.881 1.00 66.19 164 ILE A N 1
ATOM 1333 C CA . ILE A 1 164 ? -42.926 32.593 52.035 1.00 66.19 164 ILE A CA 1
ATOM 1334 C C . ILE A 1 164 ? -44.354 33.104 51.738 1.00 66.19 164 ILE A C 1
ATOM 1336 O O . ILE A 1 164 ? -44.664 34.252 52.057 1.00 66.19 164 ILE A O 1
ATOM 1340 N N . ILE A 1 165 ? -45.223 32.265 51.159 1.00 61.38 165 ILE A N 1
ATOM 1341 C CA . ILE A 1 165 ? -46.645 32.552 50.883 1.00 61.38 165 ILE A CA 1
ATOM 1342 C C . ILE A 1 165 ? -47.501 31.946 51.994 1.00 61.38 165 ILE A C 1
ATOM 1344 O O . ILE A 1 165 ? -48.434 32.643 52.448 1.00 61.38 165 ILE A O 1
#